Protein AF-A0A950TBT4-F1 (afdb_monomer_lite)

Structure (mmCIF, N/CA/C/O backbone):
data_AF-A0A950TBT4-F1
#
_entry.id   AF-A0A950TBT4-F1
#
loop_
_atom_site.group_PDB
_atom_site.id
_atom_site.type_symbol
_atom_site.label_atom_id
_atom_site.label_alt_id
_atom_site.label_comp_id
_atom_site.label_asym_id
_atom_site.label_entity_id
_atom_site.label_seq_id
_atom_site.pdbx_PDB_ins_code
_atom_site.Cartn_x
_atom_site.Cartn_y
_atom_site.Cartn_z
_atom_site.occupancy
_atom_site.B_iso_or_equiv
_atom_site.auth_seq_id
_atom_site.auth_comp_id
_atom_site.auth_asym_id
_atom_site.auth_atom_id
_atom_site.pdbx_PDB_model_num
ATOM 1 N N . MET A 1 1 ? -4.983 12.410 18.811 1.00 58.88 1 MET A N 1
ATOM 2 C CA . MET A 1 1 ? -4.269 12.037 17.573 1.00 58.88 1 MET A CA 1
ATOM 3 C C . MET A 1 1 ? -5.059 10.905 16.940 1.00 58.88 1 MET A C 1
ATOM 5 O O . MET A 1 1 ? -5.319 9.935 17.641 1.00 58.88 1 MET A O 1
ATOM 9 N N . ASP A 1 2 ? -5.526 11.069 15.703 1.00 85.25 2 ASP A N 1
ATOM 10 C CA . ASP A 1 2 ? -6.275 10.036 14.976 1.00 85.25 2 ASP A CA 1
ATOM 11 C C . ASP A 1 2 ? -5.266 9.084 14.317 1.00 85.25 2 ASP A C 1
ATOM 13 O O . ASP A 1 2 ? -4.606 9.428 13.336 1.00 85.25 2 ASP A O 1
ATOM 17 N N . LEU A 1 3 ? -5.073 7.918 14.936 1.00 86.44 3 LEU A N 1
ATOM 18 C CA . LEU A 1 3 ? -4.095 6.928 14.483 1.00 86.44 3 LEU A CA 1
ATOM 19 C C . LEU A 1 3 ? -4.478 6.322 13.131 1.00 86.44 3 LEU A C 1
ATOM 21 O O . LEU A 1 3 ? -3.590 5.962 12.361 1.00 86.44 3 LEU A O 1
ATOM 25 N N . GLU A 1 4 ? -5.774 6.226 12.825 1.00 89.94 4 GLU A N 1
ATOM 26 C CA . GLU A 1 4 ? -6.228 5.724 11.533 1.00 89.94 4 GLU A CA 1
ATOM 27 C C . GLU A 1 4 ? -5.774 6.665 10.414 1.00 89.94 4 GLU A C 1
ATOM 29 O O . GLU A 1 4 ? -5.169 6.203 9.443 1.00 89.94 4 GLU A O 1
ATOM 34 N N . GLN A 1 5 ? -5.986 7.975 10.572 1.00 91.06 5 GLN A N 1
ATOM 35 C CA . GLN A 1 5 ? -5.570 8.969 9.578 1.00 91.06 5 GLN A CA 1
ATOM 36 C C . GLN A 1 5 ? -4.053 8.988 9.357 1.00 91.06 5 GLN A C 1
ATOM 38 O O . GLN A 1 5 ? -3.605 9.019 8.210 1.00 91.06 5 GLN A O 1
ATOM 43 N N . GLU A 1 6 ? -3.250 8.908 10.420 1.00 93.94 6 GLU A N 1
ATOM 44 C CA . GLU A 1 6 ? -1.785 8.870 10.292 1.00 93.94 6 GLU A CA 1
ATOM 45 C C . GLU A 1 6 ? -1.313 7.606 9.555 1.00 93.94 6 GLU A C 1
ATOM 47 O O . GLU A 1 6 ? -0.487 7.680 8.641 1.00 93.94 6 GLU A O 1
ATOM 52 N N . PHE A 1 7 ? -1.887 6.438 9.867 1.00 94.88 7 PHE A N 1
ATOM 53 C CA . PHE A 1 7 ? -1.574 5.211 9.133 1.00 94.88 7 PHE A CA 1
ATOM 54 C C . PHE A 1 7 ? -2.025 5.271 7.668 1.00 94.88 7 PHE A C 1
ATOM 56 O O . PHE A 1 7 ? -1.301 4.800 6.787 1.00 94.88 7 PHE A O 1
ATOM 63 N N . GLN A 1 8 ? -3.180 5.873 7.373 1.00 93.81 8 GLN A N 1
ATOM 64 C CA . GLN A 1 8 ? -3.628 6.071 5.992 1.00 93.81 8 GLN A CA 1
ATOM 65 C C . GLN A 1 8 ? -2.701 7.013 5.215 1.00 93.81 8 GLN A C 1
ATOM 67 O O . GLN A 1 8 ? -2.355 6.722 4.067 1.00 93.81 8 GLN A O 1
ATOM 72 N N . LYS A 1 9 ? -2.238 8.098 5.844 1.00 95.81 9 LYS A N 1
ATOM 73 C CA . LYS A 1 9 ? -1.265 9.022 5.253 1.00 95.81 9 LYS A CA 1
ATOM 74 C C . LYS A 1 9 ? 0.040 8.305 4.906 1.00 95.81 9 LYS A C 1
ATOM 76 O O . LYS A 1 9 ? 0.470 8.355 3.756 1.00 95.81 9 LYS A O 1
ATOM 81 N N . HIS A 1 10 ? 0.604 7.542 5.842 1.00 95.50 10 HIS A N 1
ATOM 82 C CA . HIS A 1 10 ? 1.816 6.760 5.587 1.00 95.50 10 HIS A CA 1
ATOM 83 C C . HIS A 1 10 ? 1.636 5.710 4.485 1.00 95.50 10 HIS A C 1
ATOM 85 O O . HIS A 1 10 ? 2.556 5.485 3.695 1.00 95.50 10 HIS A O 1
ATOM 91 N N . ALA A 1 11 ? 0.457 5.088 4.387 1.00 96.50 11 ALA A N 1
ATOM 92 C CA . ALA A 1 11 ? 0.154 4.183 3.284 1.00 96.50 11 ALA A CA 1
ATOM 93 C C . ALA A 1 11 ? 0.191 4.909 1.929 1.00 96.50 11 ALA A C 1
ATOM 95 O O . ALA A 1 11 ? 0.788 4.395 0.983 1.00 96.50 11 ALA A O 1
ATOM 96 N N . SER A 1 12 ? -0.399 6.105 1.846 1.00 96.94 12 SER A N 1
ATOM 97 C CA . SER A 1 12 ? -0.386 6.935 0.636 1.00 96.94 12 SER A CA 1
ATOM 98 C C . SER A 1 12 ? 1.032 7.366 0.252 1.00 96.94 12 SER A C 1
ATOM 100 O O . SER A 1 12 ? 1.428 7.219 -0.906 1.00 96.94 12 SER A O 1
ATOM 102 N N . ASP A 1 13 ? 1.833 7.808 1.225 1.00 97.38 13 ASP A N 1
ATOM 103 C CA . ASP A 1 13 ? 3.229 8.200 1.001 1.00 97.38 13 ASP A CA 1
ATOM 104 C C . ASP A 1 13 ? 4.049 7.023 0.445 1.00 97.38 13 ASP A C 1
ATOM 106 O O . ASP A 1 13 ? 4.756 7.162 -0.555 1.00 97.38 13 ASP A O 1
ATOM 110 N N . CYS A 1 14 ? 3.884 5.823 1.014 1.00 96.56 14 CYS A N 1
ATOM 111 C CA . CYS A 1 14 ? 4.535 4.609 0.516 1.00 96.56 14 CYS A CA 1
ATOM 112 C C . CYS A 1 14 ? 4.111 4.259 -0.921 1.00 96.56 14 CYS A C 1
ATOM 114 O O . CYS A 1 14 ? 4.931 3.800 -1.718 1.00 96.56 14 CYS A O 1
ATOM 116 N N . GLU A 1 15 ? 2.853 4.498 -1.299 1.00 96.25 15 GLU A N 1
ATOM 117 C CA . GLU A 1 15 ? 2.410 4.301 -2.683 1.00 96.25 15 GLU A CA 1
ATOM 118 C C . GLU A 1 15 ? 3.003 5.317 -3.654 1.00 96.25 15 GLU A C 1
ATOM 120 O O . GLU A 1 15 ? 3.320 4.955 -4.790 1.00 96.25 15 GLU A O 1
ATOM 125 N N . GLN A 1 16 ? 3.183 6.570 -3.231 1.00 97.25 16 GLN A N 1
ATOM 126 C CA . GLN A 1 16 ? 3.895 7.562 -4.036 1.00 97.25 16 GLN A CA 1
ATOM 127 C C . GLN A 1 16 ? 5.353 7.140 -4.232 1.00 97.25 16 GLN A C 1
ATOM 129 O O . GLN A 1 16 ? 5.833 7.121 -5.367 1.00 97.25 16 GLN A O 1
ATOM 134 N N . MET A 1 17 ? 6.024 6.667 -3.177 1.00 96.00 17 MET A N 1
ATOM 135 C CA . MET A 1 17 ? 7.384 6.129 -3.289 1.00 96.00 17 MET A CA 1
ATOM 136 C C . MET A 1 17 ? 7.453 4.931 -4.243 1.00 96.00 17 MET A C 1
ATOM 138 O O . MET A 1 17 ? 8.351 4.866 -5.084 1.00 96.00 17 MET A O 1
ATOM 142 N N . ALA A 1 18 ? 6.467 4.030 -4.216 1.00 96.00 18 ALA A N 1
ATOM 143 C CA . ALA A 1 18 ? 6.374 2.921 -5.168 1.00 96.00 18 ALA A CA 1
ATOM 144 C C . ALA A 1 18 ? 6.189 3.376 -6.630 1.00 96.00 18 ALA A C 1
ATOM 146 O O . ALA A 1 18 ? 6.599 2.667 -7.551 1.00 96.00 18 ALA A O 1
ATOM 147 N N . LYS A 1 19 ? 5.546 4.526 -6.875 1.00 94.50 19 LYS A N 1
ATOM 148 C CA . LYS A 1 19 ? 5.394 5.096 -8.228 1.00 94.50 19 LYS A CA 1
ATOM 149 C C . LYS A 1 19 ? 6.688 5.737 -8.725 1.00 94.50 19 LYS A C 1
ATOM 151 O O . LYS A 1 19 ? 6.996 5.608 -9.905 1.00 94.50 19 LYS A O 1
ATOM 156 N N . LEU A 1 20 ? 7.426 6.401 -7.834 1.00 95.50 20 LEU A N 1
ATOM 157 C CA . LEU A 1 20 ? 8.690 7.075 -8.151 1.00 95.50 20 LEU A CA 1
ATOM 158 C C . LEU A 1 20 ? 9.869 6.097 -8.284 1.00 95.50 20 LEU A C 1
ATOM 160 O O . LEU A 1 20 ? 10.834 6.368 -8.998 1.00 95.50 20 LEU A O 1
ATOM 164 N N . THR A 1 21 ? 9.789 4.949 -7.613 1.00 93.62 21 THR A N 1
ATOM 165 C CA . THR A 1 21 ? 10.835 3.926 -7.624 1.00 93.62 21 THR A CA 1
ATOM 166 C C . THR A 1 21 ? 10.866 3.179 -8.958 1.00 93.62 21 THR A C 1
ATOM 168 O O . THR A 1 21 ? 9.865 2.608 -9.394 1.00 93.62 21 THR A O 1
ATOM 171 N N . ARG A 1 22 ? 12.041 3.168 -9.599 1.00 93.38 22 ARG A N 1
ATOM 172 C CA . ARG A 1 22 ? 12.277 2.496 -10.8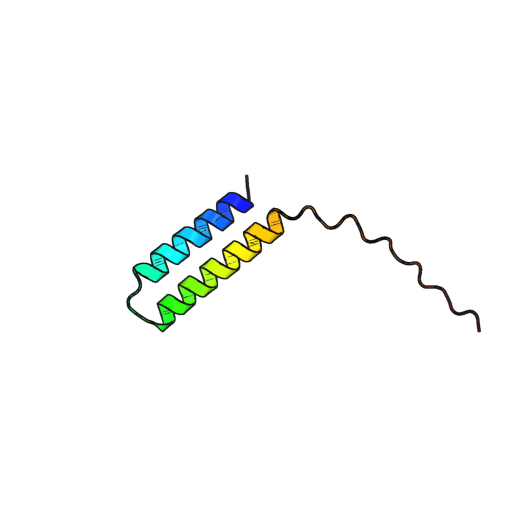89 1.00 93.38 22 ARG A CA 1
ATOM 173 C C . ARG A 1 22 ? 12.527 0.997 -10.744 1.00 93.38 22 ARG A C 1
ATOM 175 O O . ARG A 1 22 ? 12.090 0.227 -11.592 1.00 93.38 22 ARG A O 1
ATOM 182 N N . ASP A 1 23 ? 13.230 0.611 -9.685 1.00 96.44 23 ASP A N 1
ATOM 183 C CA . ASP A 1 23 ? 13.577 -0.777 -9.405 1.00 96.44 23 ASP A CA 1
ATOM 184 C C . ASP A 1 23 ? 12.350 -1.596 -8.965 1.00 96.44 23 ASP A C 1
ATOM 186 O O . ASP A 1 23 ? 11.525 -1.141 -8.166 1.00 96.44 23 ASP A O 1
ATOM 190 N N . ALA A 1 24 ? 12.223 -2.807 -9.505 1.00 94.31 24 ALA A N 1
ATOM 191 C CA . ALA A 1 24 ? 11.053 -3.653 -9.302 1.00 94.31 24 ALA A CA 1
ATOM 192 C C . ALA A 1 24 ? 10.980 -4.213 -7.873 1.00 94.31 24 ALA A C 1
ATOM 194 O O . ALA A 1 24 ? 9.888 -4.275 -7.302 1.00 94.31 24 ALA A O 1
ATOM 195 N N . GLU A 1 25 ? 12.123 -4.570 -7.284 1.00 96.25 25 GLU A N 1
ATOM 196 C CA . GLU A 1 25 ? 12.200 -5.102 -5.921 1.00 96.25 25 GLU A CA 1
ATOM 197 C C . GLU A 1 25 ? 11.842 -4.018 -4.901 1.00 96.25 25 GLU A C 1
ATOM 199 O O . GLU A 1 25 ? 10.937 -4.178 -4.079 1.00 96.25 25 GLU A O 1
ATOM 204 N N . SER A 1 26 ? 12.469 -2.855 -5.031 1.00 93.75 26 SER A N 1
ATOM 205 C CA . SER A 1 26 ? 12.220 -1.689 -4.192 1.00 93.75 26 SER A CA 1
ATOM 206 C C . SER A 1 26 ? 10.762 -1.231 -4.301 1.00 93.75 26 SER A C 1
ATOM 208 O O . SER A 1 26 ? 10.117 -0.918 -3.300 1.00 93.75 26 SER A O 1
ATOM 210 N N . LYS A 1 27 ? 10.179 -1.262 -5.506 1.00 96.62 27 LYS A N 1
ATOM 211 C CA . LYS A 1 27 ? 8.754 -0.972 -5.719 1.00 96.62 27 LYS A CA 1
ATOM 212 C C . LYS A 1 27 ? 7.839 -1.976 -5.020 1.00 96.62 27 LYS A C 1
ATOM 214 O O . LYS A 1 27 ? 6.819 -1.572 -4.455 1.00 96.62 27 LYS A O 1
ATOM 219 N N . ALA A 1 28 ? 8.174 -3.265 -5.055 1.00 96.81 28 ALA A N 1
ATOM 220 C CA . ALA A 1 28 ? 7.434 -4.290 -4.325 1.00 96.81 28 ALA A CA 1
ATOM 221 C C . ALA A 1 28 ? 7.519 -4.059 -2.809 1.00 96.81 28 ALA A C 1
ATOM 223 O O . ALA A 1 28 ? 6.491 -4.108 -2.131 1.00 96.81 28 ALA A O 1
ATOM 224 N N . HIS A 1 29 ? 8.699 -3.692 -2.300 1.00 97.50 29 HIS A N 1
ATOM 225 C CA . HIS A 1 29 ? 8.896 -3.338 -0.895 1.00 97.50 29 HIS A CA 1
ATOM 226 C C . HIS A 1 29 ? 7.987 -2.171 -0.480 1.00 97.50 29 HIS A C 1
ATOM 228 O O . HIS A 1 29 ? 7.216 -2.295 0.474 1.00 97.50 29 HIS A O 1
ATOM 234 N N . TRP A 1 30 ? 7.999 -1.062 -1.228 1.00 96.88 30 TRP A N 1
ATOM 235 C CA . TRP A 1 30 ? 7.147 0.099 -0.944 1.00 96.88 30 TRP A CA 1
ATOM 236 C C . TRP A 1 30 ? 5.652 -0.246 -0.942 1.00 96.88 30 TRP A C 1
ATOM 238 O O . TRP A 1 30 ? 4.910 0.194 -0.062 1.00 96.88 30 TRP A O 1
ATOM 248 N N . A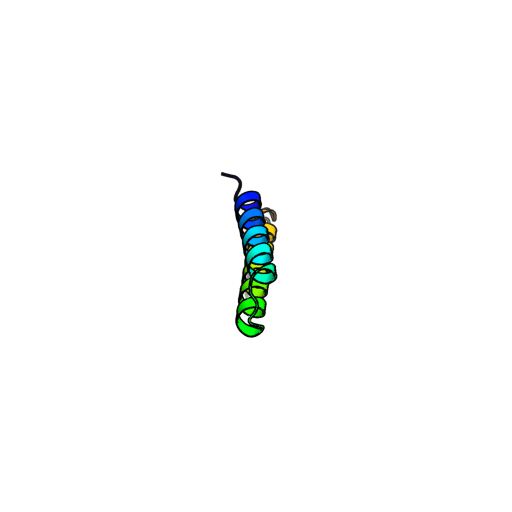RG A 1 31 ? 5.203 -1.093 -1.877 1.00 96.19 31 ARG A N 1
ATOM 249 C CA . ARG A 1 31 ? 3.812 -1.578 -1.920 1.00 96.19 31 ARG A CA 1
ATOM 250 C C . ARG A 1 31 ? 3.454 -2.439 -0.711 1.00 96.19 31 ARG A C 1
ATOM 252 O O . ARG A 1 31 ? 2.376 -2.268 -0.142 1.00 96.19 31 ARG A O 1
ATOM 259 N N . GLN A 1 32 ? 4.349 -3.333 -0.297 1.00 97.19 32 GLN A N 1
ATOM 260 C CA . GLN A 1 32 ? 4.146 -4.166 0.886 1.00 97.19 32 GLN A CA 1
ATOM 261 C C . GLN A 1 32 ? 4.057 -3.310 2.156 1.00 97.19 32 GLN A C 1
ATOM 263 O O . GLN A 1 32 ? 3.217 -3.561 3.021 1.00 97.19 32 GLN A O 1
ATOM 268 N N . LEU A 1 33 ? 4.877 -2.262 2.257 1.00 96.50 33 LEU A N 1
ATOM 269 C CA . LEU A 1 33 ? 4.837 -1.333 3.381 1.00 96.50 33 LEU A CA 1
ATOM 270 C C . LEU A 1 33 ? 3.516 -0.547 3.423 1.00 96.50 33 LEU A C 1
ATOM 272 O O . LEU A 1 33 ? 2.874 -0.494 4.474 1.00 96.50 33 LEU A O 1
ATOM 276 N N . ALA A 1 34 ? 3.046 -0.046 2.275 1.00 97.12 34 ALA A N 1
ATOM 277 C CA . ALA A 1 34 ? 1.737 0.599 2.161 1.00 97.12 34 ALA A CA 1
ATOM 278 C C . ALA A 1 34 ? 0.591 -0.324 2.613 1.00 97.12 34 ALA A C 1
ATOM 280 O O . ALA A 1 34 ? -0.309 0.088 3.348 1.00 97.12 34 ALA A O 1
ATOM 281 N N . GLN A 1 35 ? 0.638 -1.601 2.222 1.00 96.44 35 GLN A N 1
ATOM 282 C CA . GLN A 1 35 ? -0.356 -2.592 2.631 1.00 96.44 35 GLN A CA 1
ATOM 283 C C . GLN A 1 35 ? -0.354 -2.823 4.148 1.00 96.44 35 GLN A C 1
ATOM 285 O O . GLN A 1 35 ? -1.424 -2.909 4.752 1.00 96.44 35 GLN A O 1
ATOM 290 N N . ARG A 1 36 ? 0.823 -2.891 4.783 1.00 96.44 36 ARG A N 1
ATOM 291 C CA . ARG A 1 36 ? 0.926 -3.036 6.245 1.00 96.44 36 ARG A CA 1
ATOM 292 C C . ARG A 1 36 ? 0.307 -1.844 6.968 1.00 96.44 36 ARG A C 1
ATOM 294 O O . ARG A 1 36 ? -0.448 -2.045 7.914 1.00 96.44 36 ARG A O 1
ATOM 301 N N . PHE A 1 37 ? 0.556 -0.626 6.493 1.00 94.56 37 PHE A N 1
ATOM 302 C CA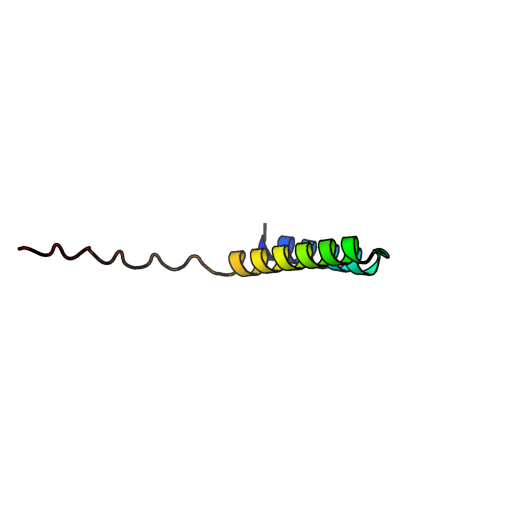 . PHE A 1 37 ? -0.054 0.567 7.076 1.00 94.56 37 PHE A CA 1
ATOM 303 C C . PHE A 1 37 ? -1.584 0.570 6.955 1.00 94.56 37 PHE A C 1
ATOM 305 O O . PHE A 1 37 ? -2.264 0.851 7.939 1.00 94.56 37 PHE A O 1
ATOM 312 N N . ARG A 1 38 ? -2.146 0.132 5.819 1.00 93.69 38 ARG A N 1
ATOM 313 C CA . ARG A 1 38 ? -3.605 -0.054 5.671 1.00 93.69 38 ARG A CA 1
ATOM 314 C C . ARG A 1 38 ? -4.183 -1.069 6.652 1.00 93.69 38 ARG A C 1
ATOM 316 O O . ARG A 1 38 ? -5.259 -0.852 7.199 1.00 93.69 38 ARG A O 1
ATOM 323 N N . GLN A 1 39 ? -3.475 -2.173 6.886 1.00 93.12 39 GLN A N 1
ATOM 324 C CA . GLN A 1 39 ? -3.905 -3.172 7.865 1.00 93.12 39 GLN A CA 1
ATOM 325 C C . GLN A 1 39 ? -3.895 -2.606 9.289 1.00 93.12 39 GLN A C 1
ATOM 327 O O . GLN A 1 39 ? -4.794 -2.920 10.066 1.00 93.12 39 GLN A O 1
ATOM 332 N N . CYS A 1 40 ? -2.909 -1.774 9.634 1.00 92.69 40 CYS A N 1
ATOM 333 C CA . CYS A 1 40 ? -2.876 -1.083 10.923 1.00 92.69 40 CYS A CA 1
ATOM 334 C C . CYS A 1 40 ? -4.040 -0.094 11.063 1.00 92.69 40 CYS A C 1
ATOM 336 O O . CYS A 1 40 ? -4.743 -0.162 12.067 1.00 92.69 40 CYS A O 1
ATOM 338 N N . ALA A 1 41 ? -4.299 0.729 10.041 1.00 91.38 41 ALA A N 1
ATOM 339 C CA . ALA A 1 41 ? -5.424 1.668 10.010 1.00 91.38 41 ALA A CA 1
ATOM 340 C C . ALA A 1 41 ? -6.776 0.960 10.227 1.00 91.38 41 ALA A C 1
ATOM 342 O O . ALA A 1 41 ? -7.580 1.360 11.069 1.00 91.38 41 ALA A O 1
ATOM 343 N N . ALA A 1 42 ? -6.989 -0.166 9.538 1.00 89.06 42 ALA A N 1
ATOM 344 C CA . ALA A 1 42 ? -8.198 -0.969 9.698 1.00 89.06 42 ALA A CA 1
ATOM 345 C C . ALA A 1 42 ? -8.345 -1.530 11.123 1.00 89.06 42 ALA A C 1
ATOM 347 O O . ALA A 1 42 ? -9.448 -1.594 11.651 1.00 89.06 42 ALA A O 1
ATOM 348 N N . ARG A 1 43 ? -7.241 -1.918 11.772 1.00 87.94 43 ARG A N 1
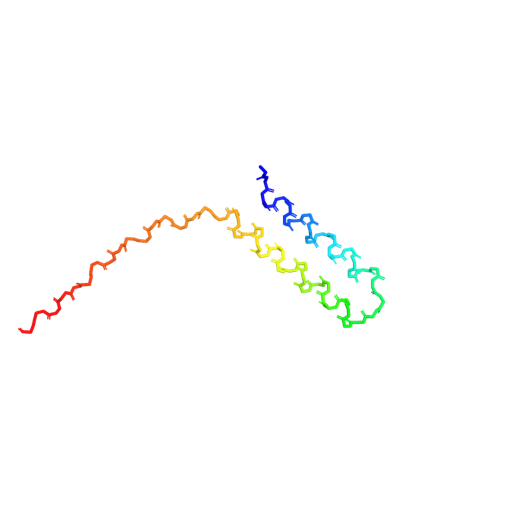ATOM 349 C CA . ARG A 1 43 ? -7.259 -2.436 13.151 1.00 87.94 43 ARG A CA 1
ATOM 350 C C . ARG A 1 43 ? -7.494 -1.348 14.191 1.00 87.94 43 ARG A C 1
ATOM 352 O O . ARG A 1 43 ? -8.067 -1.652 15.228 1.00 87.94 43 ARG A O 1
ATOM 359 N N . THR A 1 44 ? -7.062 -0.114 13.934 1.00 82.69 44 THR A N 1
ATOM 360 C CA . THR A 1 44 ? -7.326 1.023 14.829 1.00 82.69 44 THR A CA 1
ATOM 361 C C . THR A 1 44 ? -8.776 1.490 14.786 1.00 82.69 44 THR A C 1
ATOM 363 O O . THR A 1 44 ? -9.257 2.016 15.783 1.00 82.69 44 THR A O 1
ATOM 366 N N . ASN A 1 45 ? -9.475 1.263 13.671 1.00 73.19 45 ASN A N 1
ATOM 367 C CA . ASN A 1 45 ? -10.893 1.596 13.515 1.00 73.19 45 ASN A CA 1
ATOM 368 C C . ASN A 1 45 ? -11.829 0.497 14.063 1.00 73.19 45 ASN A C 1
ATOM 370 O O . ASN A 1 45 ? -13.012 0.722 14.298 1.00 73.19 45 ASN A O 1
ATOM 374 N N . VAL A 1 46 ? -11.317 -0.712 14.314 1.00 71.62 46 VAL A N 1
ATOM 375 C CA . VAL A 1 46 ? -12.106 -1.757 14.975 1.00 71.62 46 VAL A CA 1
ATOM 376 C C . VAL A 1 46 ? -12.138 -1.454 16.476 1.00 71.62 46 VAL A C 1
ATOM 378 O O . VAL A 1 46 ? -11.088 -1.536 17.123 1.00 71.62 46 VAL A O 1
ATOM 381 N N . PRO A 1 47 ? -13.307 -1.133 17.068 1.00 59.56 47 PRO A N 1
ATOM 382 C CA . PRO A 1 47 ? -13.410 -1.062 18.517 1.00 59.56 47 PRO A CA 1
ATOM 383 C C . PRO A 1 47 ? -12.988 -2.424 19.084 1.00 59.56 47 PRO A C 1
ATOM 385 O O . PRO A 1 47 ? -13.299 -3.456 18.477 1.00 59.56 47 PRO A O 1
ATOM 388 N N . PRO A 1 48 ? -12.237 -2.458 20.201 1.00 60.81 48 PRO A N 1
ATOM 389 C CA . PRO A 1 48 ? -11.742 -3.709 20.757 1.00 60.81 48 PRO A CA 1
ATOM 390 C C . PRO A 1 48 ? -12.909 -4.692 20.872 1.00 60.81 48 PRO A C 1
ATOM 392 O O . PRO A 1 48 ? -13.985 -4.273 21.307 1.00 60.81 48 PRO A O 1
ATOM 395 N N . PRO A 1 49 ? -12.734 -5.968 20.471 1.00 60.97 49 PRO A N 1
ATOM 396 C CA . PRO A 1 49 ? -13.810 -6.932 20.589 1.00 60.97 49 PRO A CA 1
ATOM 397 C C . PRO A 1 49 ? -14.245 -6.924 22.049 1.00 60.97 49 PRO A C 1
ATOM 399 O O . PRO A 1 49 ? -13.425 -7.182 22.939 1.00 60.97 49 PRO A O 1
ATOM 402 N N . GLU A 1 50 ? -15.505 -6.556 22.281 1.00 56.50 50 GLU A N 1
ATOM 403 C CA . GLU A 1 50 ? -16.127 -6.586 23.595 1.00 56.50 50 GLU A CA 1
ATOM 404 C C . GLU A 1 50 ? -15.755 -7.925 24.227 1.00 56.50 50 GLU A C 1
ATOM 406 O O . GLU A 1 50 ? -15.901 -8.973 23.590 1.00 56.50 50 GLU A O 1
ATOM 411 N N . ARG A 1 51 ? -15.086 -7.856 25.388 1.0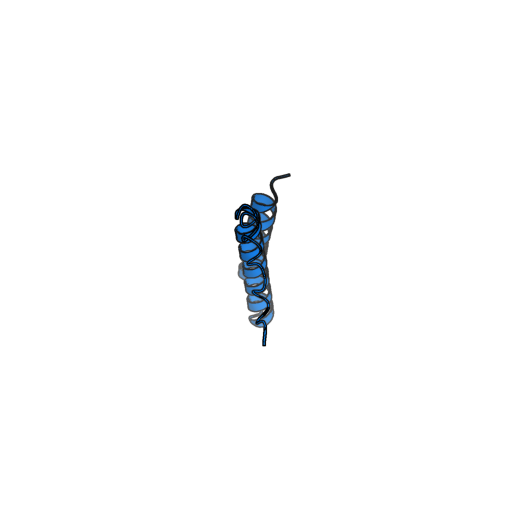0 59.38 51 ARG A N 1
ATOM 412 C CA . ARG A 1 51 ? -14.376 -8.971 26.028 1.00 59.38 51 ARG A CA 1
ATOM 413 C C . ARG A 1 51 ? -15.175 -10.256 25.829 1.00 59.38 51 ARG A C 1
ATOM 415 O O . ARG A 1 51 ? -16.238 -10.391 26.430 1.00 59.38 51 ARG A O 1
ATOM 422 N N . ARG A 1 52 ? -14.678 -11.179 24.990 1.00 60.25 52 ARG A N 1
ATOM 423 C CA . ARG A 1 52 ? -15.345 -12.474 24.774 1.00 60.25 52 ARG A CA 1
ATOM 424 C C . ARG A 1 52 ? -15.704 -13.036 26.153 1.00 60.25 52 ARG A C 1
ATOM 426 O O . ARG A 1 52 ? -14.809 -13.047 27.010 1.00 60.25 52 ARG A O 1
ATOM 433 N N . PRO A 1 53 ? -16.955 -13.462 26.408 1.00 55.78 53 PRO A N 1
ATOM 434 C CA . PRO A 1 53 ? -17.291 -14.058 27.690 1.00 55.78 53 PRO A CA 1
ATOM 435 C C . PRO A 1 53 ? -16.314 -15.209 27.924 1.00 55.78 53 PRO A C 1
ATOM 437 O O . PRO A 1 53 ? -16.154 -16.084 27.070 1.00 55.78 53 PRO A O 1
ATOM 440 N N . LYS A 1 54 ? -15.579 -15.149 29.042 1.00 61.84 54 LYS A N 1
ATOM 441 C CA . LYS A 1 54 ? -14.686 -16.227 29.469 1.00 61.84 54 LYS A CA 1
ATOM 442 C C . LYS A 1 54 ? -15.576 -17.447 29.659 1.00 61.84 54 LYS A C 1
ATOM 444 O O . LYS A 1 54 ? -16.278 -17.519 30.660 1.00 61.84 54 LYS A O 1
ATOM 449 N N . VAL A 1 55 ? -15.606 -18.352 28.682 1.00 66.25 55 VAL A N 1
ATOM 450 C CA . VAL A 1 55 ? -16.351 -19.604 28.811 1.00 66.25 55 VAL A CA 1
ATOM 451 C C . VAL A 1 55 ? -15.746 -20.318 30.020 1.00 66.25 55 VAL A C 1
ATOM 453 O O . VAL A 1 55 ? -14.548 -20.618 29.983 1.00 66.25 55 VAL A O 1
ATOM 456 N N . PRO A 1 56 ? -16.491 -20.520 31.123 1.00 62.25 56 PRO A N 1
ATOM 457 C CA . PRO A 1 56 ? -15.945 -21.240 32.254 1.00 62.25 56 PRO A CA 1
ATOM 458 C C . PRO A 1 56 ? -15.633 -22.654 31.775 1.00 62.25 56 PRO A C 1
ATOM 460 O O . PRO A 1 56 ? -16.473 -23.329 31.173 1.00 62.25 56 PRO A O 1
ATOM 463 N N . ARG A 1 57 ? -14.386 -23.073 31.991 1.00 64.00 57 ARG A N 1
ATOM 464 C CA . ARG A 1 57 ? -13.930 -24.437 31.745 1.00 64.00 57 ARG A CA 1
ATOM 465 C C . ARG A 1 57 ? -14.788 -25.341 32.626 1.00 64.00 57 ARG A C 1
ATOM 467 O O . ARG A 1 57 ? -14.572 -25.386 33.829 1.00 64.00 57 ARG A O 1
ATOM 474 N N . ARG A 1 58 ? -15.794 -25.997 32.041 1.00 62.28 58 ARG A N 1
ATOM 475 C CA . ARG A 1 58 ? -16.551 -27.065 32.703 1.00 62.28 58 ARG A CA 1
ATOM 476 C C . ARG A 1 58 ? -15.532 -28.101 33.171 1.00 62.28 58 ARG A C 1
ATOM 478 O O . ARG A 1 58 ? -14.925 -28.775 32.340 1.00 62.28 58 ARG A O 1
ATOM 485 N N . GLU A 1 59 ? -15.298 -28.159 34.477 1.00 57.62 59 GLU A N 1
ATOM 486 C CA . GLU A 1 59 ? -14.587 -29.270 35.093 1.00 57.62 59 GLU A CA 1
ATOM 487 C C . GLU A 1 59 ? -15.413 -30.528 34.837 1.00 57.62 59 GLU A C 1
ATOM 489 O O . GLU A 1 59 ? -16.580 -30.626 35.220 1.00 57.62 59 GLU A O 1
ATOM 494 N N . LEU A 1 60 ? -14.816 -31.449 34.086 1.00 56.44 60 LEU A N 1
ATOM 495 C CA . LEU A 1 60 ? -15.323 -32.793 33.905 1.00 56.44 60 LEU A CA 1
ATOM 496 C C . LEU A 1 60 ? -15.090 -33.507 35.241 1.00 56.44 60 LEU A C 1
ATOM 498 O O . LEU A 1 60 ? -13.965 -33.902 35.537 1.00 56.44 60 LEU A O 1
ATOM 502 N N . VAL A 1 61 ? -16.124 -33.576 36.078 1.00 56.44 61 VAL A N 1
ATOM 503 C CA . VAL A 1 61 ? -16.109 -34.428 37.271 1.00 56.44 61 VAL A CA 1
ATOM 504 C C . VAL A 1 61 ? -16.158 -35.871 36.771 1.00 56.44 61 VAL A C 1
ATOM 506 O O . VAL A 1 61 ? -17.111 -36.247 36.085 1.00 56.44 61 VAL A O 1
ATOM 509 N N . ILE A 1 62 ? -15.079 -36.609 37.036 1.00 61.66 62 ILE A N 1
ATOM 510 C CA . ILE A 1 62 ? -14.948 -38.057 36.818 1.00 61.66 62 ILE A CA 1
ATOM 511 C C . ILE A 1 62 ? -15.616 -38.779 37.985 1.00 61.66 62 ILE A C 1
ATOM 513 O O . ILE A 1 62 ? -15.405 -38.322 39.132 1.00 61.66 62 ILE A O 1
#

Fo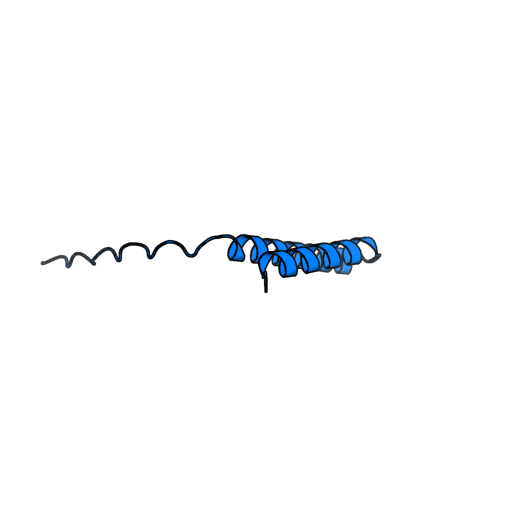ldseek 3Di:
DLLLVVLQVQLVVLQVVLVVDPDPVSSVVSNVSSVVSNVVSVVSPDDPPPPDPPPPDPPPDD

pLDDT: mean 84.13, std 15.62, range [55.78, 97.5]

Secondary structure (DSSP, 8-state):
--HHHHHHHHHHHHHHHHHH--SHHHHHHHHHHHHHHHHHHHHHHSPPP-------------

Sequence (62 aa):
MDLEQEFQKHASDCEQMAKLTRDAESKAHWRQLAQRFRQCAARTNVPPPERRPKVPRRELVI

Radius of gyration: 19.92 Å; chains: 1; bounding box: 31×50×48 Å